Protein AF-A0A2T4YF86-F1 (afdb_monomer_lite)

Structure (mmCIF, N/CA/C/O backbone):
data_AF-A0A2T4YF86-F1
#
_entry.id   AF-A0A2T4YF86-F1
#
loop_
_atom_site.group_PDB
_atom_site.id
_atom_site.type_symbol
_atom_site.label_atom_id
_atom_site.label_alt_id
_atom_site.label_comp_id
_atom_site.label_asym_id
_atom_site.label_entity_id
_atom_site.label_seq_id
_atom_site.pdbx_PDB_ins_code
_atom_site.Cartn_x
_atom_site.Cartn_y
_at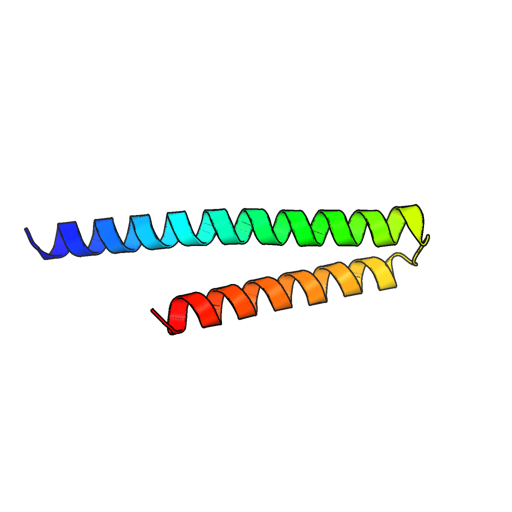om_site.Cartn_z
_atom_site.occupancy
_atom_site.B_iso_or_equiv
_atom_site.auth_seq_id
_atom_site.auth_comp_id
_atom_site.auth_asym_id
_atom_site.auth_atom_id
_atom_site.pdbx_PDB_model_num
ATOM 1 N N . MET A 1 1 ? -24.418 13.312 25.453 1.00 61.00 1 MET A N 1
ATOM 2 C CA . MET A 1 1 ? -22.935 13.357 25.480 1.00 61.00 1 MET A CA 1
ATOM 3 C C . MET A 1 1 ? -22.255 12.064 25.001 1.00 61.00 1 MET A C 1
ATOM 5 O O . MET A 1 1 ? -21.067 12.109 24.728 1.00 61.00 1 MET A O 1
ATOM 9 N N . HIS A 1 2 ? -22.967 10.940 24.823 1.00 77.06 2 HIS A N 1
ATOM 10 C CA . HIS A 1 2 ? -22.386 9.706 24.260 1.00 77.06 2 HIS A CA 1
ATOM 11 C C . HIS A 1 2 ? -22.183 9.745 22.735 1.00 77.06 2 HIS A C 1
ATOM 13 O O . HIS A 1 2 ? -21.150 9.304 22.254 1.00 77.06 2 HIS A O 1
ATOM 19 N N . VAL A 1 3 ? -23.126 10.323 21.979 1.00 82.19 3 VAL A N 1
ATOM 20 C CA . VAL A 1 3 ? -23.089 10.307 20.502 1.00 82.19 3 VAL A CA 1
ATOM 21 C C . VAL A 1 3 ? -21.914 11.114 19.941 1.00 82.19 3 VAL A C 1
ATOM 23 O O . VAL A 1 3 ? -21.169 10.615 19.112 1.00 82.19 3 VAL A O 1
ATOM 26 N N . LEU A 1 4 ? -21.687 12.328 20.455 1.00 84.31 4 LEU A N 1
ATOM 27 C CA . LEU A 1 4 ? -20.534 13.158 20.080 1.00 84.31 4 LEU A CA 1
ATOM 28 C C . LEU A 1 4 ? -19.200 12.463 20.373 1.00 84.31 4 LEU A C 1
ATOM 30 O O . LEU A 1 4 ? -18.293 12.510 19.552 1.00 84.31 4 LEU A O 1
ATOM 34 N N . ARG A 1 5 ? -19.091 11.783 21.520 1.0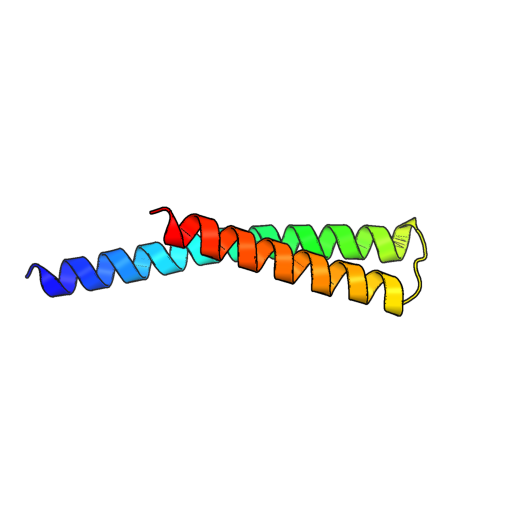0 84.88 5 ARG A N 1
ATOM 35 C CA . ARG A 1 5 ? -17.881 11.038 21.885 1.00 84.88 5 ARG A CA 1
ATOM 36 C C . ARG A 1 5 ? -17.654 9.844 20.956 1.00 84.88 5 ARG A C 1
ATOM 38 O O . ARG A 1 5 ? -16.513 9.582 20.609 1.00 84.88 5 ARG A O 1
ATOM 45 N N . LEU A 1 6 ? -18.724 9.170 20.535 1.00 86.50 6 LEU A N 1
ATOM 46 C CA . LEU A 1 6 ? -18.666 8.049 19.599 1.00 86.50 6 LEU A CA 1
ATOM 47 C C . LEU A 1 6 ? -18.211 8.504 18.205 1.00 86.50 6 LEU A C 1
ATOM 49 O O . LEU A 1 6 ? -17.274 7.936 17.665 1.00 86.50 6 LEU A O 1
ATOM 53 N N . ILE A 1 7 ? -18.787 9.592 17.682 1.00 85.00 7 ILE A N 1
ATOM 54 C CA . ILE A 1 7 ? -18.405 10.166 16.380 1.00 85.00 7 ILE A CA 1
ATOM 55 C C . ILE A 1 7 ? -16.937 10.604 16.376 1.00 85.00 7 ILE A C 1
ATOM 57 O O . ILE A 1 7 ? -16.215 10.316 15.429 1.00 85.00 7 ILE A O 1
ATOM 61 N N . VAL A 1 8 ? -16.481 11.289 17.431 1.00 86.25 8 VAL A N 1
ATOM 62 C CA . VAL A 1 8 ? -15.082 11.738 17.525 1.00 86.25 8 VAL A CA 1
ATOM 63 C C . VAL A 1 8 ? -14.129 10.545 17.606 1.00 86.25 8 VAL A C 1
ATOM 65 O O . VAL A 1 8 ? -13.081 10.575 16.973 1.00 86.25 8 VAL A O 1
ATOM 68 N N . ASN A 1 9 ? -14.486 9.491 18.342 1.00 84.25 9 ASN A N 1
ATOM 69 C CA . ASN A 1 9 ? -13.638 8.308 18.468 1.00 84.25 9 ASN A CA 1
ATOM 70 C C . ASN A 1 9 ? -13.544 7.520 17.151 1.00 84.25 9 ASN A C 1
ATOM 72 O O . ASN A 1 9 ? -12.457 7.082 16.789 1.00 84.25 9 ASN A O 1
ATOM 76 N N . GLU A 1 10 ? -14.652 7.408 16.413 1.00 84.06 10 GLU A N 1
ATOM 77 C CA . GLU A 1 10 ? -14.687 6.783 1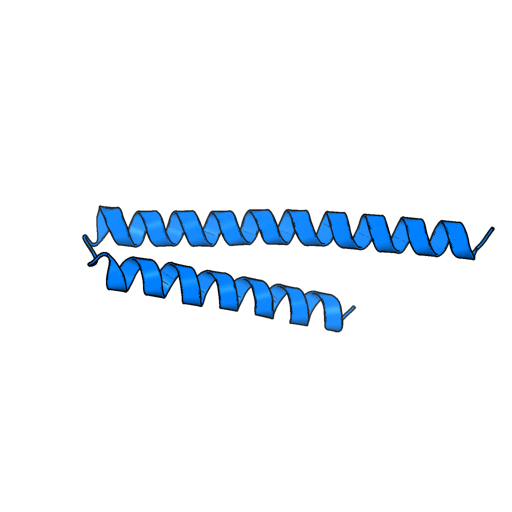5.085 1.00 84.06 10 GLU A CA 1
ATOM 78 C C . GLU A 1 10 ? -13.873 7.590 14.064 1.00 84.06 10 GLU A C 1
ATOM 80 O O . GLU A 1 10 ? -13.084 7.034 13.304 1.00 84.06 10 GLU A O 1
ATOM 85 N N . LEU A 1 11 ? -14.006 8.923 14.088 1.00 81.44 11 LEU A N 1
ATOM 86 C CA . LEU A 1 11 ? -13.269 9.817 13.196 1.00 81.44 11 LEU A CA 1
ATOM 87 C C . LEU A 1 11 ? -11.759 9.741 13.457 1.00 81.44 11 LEU A C 1
ATOM 89 O O . LEU A 1 11 ? -10.981 9.629 12.516 1.00 81.44 11 LEU A O 1
ATOM 93 N N . PHE A 1 12 ? -11.336 9.754 14.724 1.00 77.50 12 PHE A N 1
ATOM 94 C CA . PHE A 1 12 ? -9.926 9.566 15.079 1.00 77.50 12 PHE A CA 1
ATOM 95 C C . PHE A 1 12 ? -9.416 8.168 14.714 1.00 77.50 12 PHE A C 1
ATOM 97 O O . PHE A 1 12 ? -8.280 8.050 14.263 1.00 77.50 12 PHE A O 1
ATOM 104 N N . GLY A 1 13 ? -10.242 7.128 14.865 1.00 77.19 13 GLY A N 1
ATOM 105 C CA . GLY A 1 13 ? -9.909 5.773 14.421 1.00 77.19 13 GLY A CA 1
ATOM 106 C C . GLY A 1 13 ? -9.649 5.704 12.915 1.00 77.19 13 GLY A C 1
ATOM 107 O O . GLY A 1 13 ? -8.627 5.168 12.499 1.00 77.19 13 GLY A O 1
ATOM 108 N N . MET A 1 14 ? -10.511 6.337 12.115 1.00 75.56 14 MET A N 1
ATOM 109 C CA . MET A 1 14 ? -10.375 6.398 10.656 1.00 75.56 14 MET A CA 1
ATOM 110 C C . MET A 1 14 ? -9.100 7.141 10.221 1.00 75.56 14 MET A C 1
ATOM 112 O O . MET A 1 14 ? -8.374 6.653 9.363 1.00 75.56 14 MET A O 1
ATOM 116 N N . PHE A 1 15 ? -8.768 8.269 10.864 1.00 73.19 15 PHE A N 1
ATOM 117 C CA . PHE A 1 15 ? -7.520 9.001 10.594 1.00 73.19 15 PHE A CA 1
ATOM 118 C C . PHE A 1 15 ? -6.257 8.197 10.952 1.00 73.19 15 PHE A C 1
ATOM 120 O O . PHE A 1 15 ? -5.251 8.296 10.250 1.00 73.19 15 PHE A O 1
ATOM 127 N N . VAL A 1 16 ? -6.290 7.416 12.039 1.00 73.25 16 VAL A N 1
ATOM 128 C CA . VAL A 1 16 ? -5.161 6.564 12.457 1.00 73.25 16 VAL A CA 1
ATOM 129 C C . VAL A 1 16 ? -4.974 5.376 11.508 1.00 73.25 16 VAL A C 1
ATOM 131 O O . VAL A 1 16 ? -3.835 5.048 11.174 1.00 73.25 16 VAL A O 1
ATOM 134 N N . ASP A 1 17 ? -6.060 4.757 11.033 1.00 75.94 17 ASP A N 1
ATOM 135 C CA . ASP A 1 17 ? -5.967 3.703 10.011 1.00 75.94 17 ASP A CA 1
ATOM 136 C C . ASP A 1 17 ? -5.465 4.264 8.662 1.00 75.94 17 ASP A C 1
ATOM 138 O O . ASP A 1 17 ? -4.648 3.620 7.996 1.00 75.94 17 ASP A O 1
ATOM 142 N N . ASP A 1 18 ? -5.853 5.491 8.289 1.00 79.19 18 ASP A N 1
ATOM 143 C CA . ASP A 1 18 ? -5.384 6.152 7.061 1.00 79.19 18 ASP A CA 1
ATOM 144 C C . ASP A 1 18 ? -3.876 6.479 7.079 1.00 79.19 18 ASP A C 1
ATOM 146 O O . ASP A 1 18 ? -3.221 6.410 6.035 1.00 79.19 18 ASP A O 1
ATOM 150 N N . GLU A 1 19 ? -3.275 6.780 8.238 1.00 80.94 19 GLU A N 1
ATOM 151 C CA . GLU A 1 19 ? -1.815 6.964 8.358 1.00 80.94 19 GLU A CA 1
ATOM 152 C C . GLU A 1 19 ? -1.057 5.671 8.015 1.00 80.94 19 GLU A C 1
ATOM 154 O O . GLU A 1 19 ? -0.074 5.679 7.264 1.00 80.94 19 GLU A O 1
ATOM 159 N N . PHE A 1 20 ? -1.535 4.535 8.526 1.00 79.94 20 PHE A N 1
ATOM 160 C CA . PHE A 1 20 ? -0.934 3.230 8.255 1.00 79.94 20 PHE A CA 1
ATOM 161 C C . PHE A 1 20 ? -1.110 2.829 6.783 1.00 79.94 20 PHE A C 1
ATOM 163 O O . PHE A 1 20 ? -0.210 2.245 6.159 1.00 79.94 20 PHE A O 1
ATOM 170 N N . LEU A 1 21 ? -2.252 3.199 6.199 1.00 82.38 21 LEU A N 1
ATOM 171 C CA . LEU A 1 21 ? -2.539 3.052 4.775 1.00 82.38 21 LEU A CA 1
ATOM 172 C C . LEU A 1 21 ? -1.581 3.903 3.923 1.00 82.38 21 LEU A C 1
ATOM 174 O O . LEU A 1 21 ? -1.014 3.418 2.943 1.00 82.38 21 LEU A O 1
ATOM 178 N N . ALA A 1 22 ? -1.303 5.140 4.335 1.00 85.12 22 ALA A N 1
ATOM 179 C CA . ALA A 1 22 ? -0.328 5.999 3.669 1.00 85.12 22 ALA A CA 1
ATOM 180 C C . ALA A 1 22 ? 1.095 5.410 3.724 1.00 85.12 22 ALA A C 1
ATOM 182 O O . ALA A 1 22 ? 1.785 5.373 2.701 1.00 85.12 22 ALA A O 1
ATOM 183 N N . LEU A 1 23 ? 1.527 4.886 4.878 1.00 87.50 23 LEU A N 1
ATOM 184 C CA . LEU A 1 23 ? 2.834 4.227 5.018 1.00 87.50 23 LEU A CA 1
ATOM 185 C C . LEU A 1 23 ? 2.971 2.991 4.121 1.00 87.50 23 LEU A C 1
ATOM 187 O O . LEU A 1 23 ? 4.012 2.781 3.492 1.00 87.50 23 LEU A O 1
ATOM 191 N N . SER A 1 24 ? 1.921 2.180 4.031 1.00 87.25 24 SER A N 1
ATOM 192 C CA . SER A 1 24 ? 1.921 0.981 3.189 1.00 87.25 24 SER A CA 1
ATOM 193 C C . SER A 1 24 ? 1.939 1.324 1.695 1.00 87.25 24 SER A C 1
ATOM 195 O O . SER A 1 24 ? 2.700 0.705 0.945 1.00 87.25 24 SER A O 1
ATOM 197 N N . VAL A 1 25 ? 1.223 2.367 1.261 1.00 88.50 25 VAL A N 1
ATOM 198 C CA . VAL A 1 25 ? 1.319 2.885 -0.116 1.00 88.50 25 VAL A CA 1
ATOM 199 C C . VAL A 1 25 ? 2.723 3.415 -0.420 1.00 88.50 25 VAL A C 1
ATOM 201 O O . VAL A 1 25 ? 3.261 3.110 -1.485 1.00 88.50 25 VAL A O 1
ATOM 204 N N . ILE A 1 26 ? 3.368 4.137 0.504 1.00 91.12 26 ILE A N 1
ATOM 205 C CA . ILE A 1 26 ? 4.768 4.567 0.330 1.00 91.12 26 ILE A CA 1
ATOM 206 C C . ILE A 1 26 ? 5.682 3.354 0.109 1.00 91.12 26 ILE A C 1
ATOM 208 O O . ILE A 1 26 ? 6.516 3.373 -0.797 1.00 91.12 26 ILE A O 1
ATOM 212 N N . GLY A 1 27 ? 5.494 2.276 0.875 1.00 90.75 27 GLY A N 1
ATOM 213 C CA . GLY A 1 27 ? 6.218 1.018 0.676 1.00 90.75 27 GLY A CA 1
ATOM 214 C C . GLY A 1 27 ? 6.033 0.434 -0.730 1.00 90.75 27 GLY A C 1
ATOM 215 O O . GLY A 1 27 ? 7.013 0.050 -1.371 1.00 90.75 27 GLY A O 1
ATOM 216 N N . VAL A 1 28 ? 4.800 0.431 -1.250 1.00 91.25 28 VAL A N 1
ATOM 217 C CA . VAL A 1 28 ? 4.497 -0.015 -2.623 1.00 91.25 28 VAL A CA 1
ATOM 218 C C . VAL A 1 28 ? 5.186 0.867 -3.663 1.00 91.25 28 VAL A C 1
AT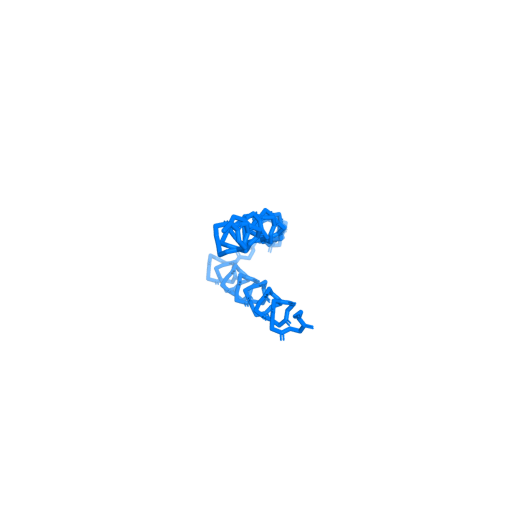OM 220 O O . VAL A 1 28 ? 5.768 0.350 -4.618 1.00 91.25 28 VAL A O 1
ATOM 223 N N . VAL A 1 29 ? 5.172 2.188 -3.477 1.00 91.75 29 VAL A N 1
ATOM 224 C CA . VAL A 1 29 ? 5.834 3.132 -4.390 1.00 91.75 29 VAL A CA 1
ATOM 225 C C . VAL A 1 29 ? 7.347 2.915 -4.393 1.00 91.75 29 VAL A C 1
ATOM 227 O O . VAL A 1 29 ? 7.951 2.886 -5.465 1.00 91.75 29 VAL A O 1
ATOM 230 N N . ILE A 1 30 ? 7.962 2.699 -3.227 1.00 92.25 30 ILE A N 1
ATOM 231 C CA . ILE A 1 30 ? 9.393 2.378 -3.122 1.00 92.25 30 ILE A CA 1
ATOM 232 C C . ILE A 1 30 ? 9.697 1.059 -3.840 1.00 92.25 30 ILE A C 1
ATOM 234 O O . ILE A 1 30 ? 10.640 0.998 -4.629 1.00 92.25 30 ILE A O 1
ATOM 238 N N . ALA A 1 31 ? 8.887 0.019 -3.629 1.00 88.75 31 ALA A N 1
ATOM 239 C CA . ALA A 1 31 ? 9.054 -1.260 -4.317 1.00 88.75 31 ALA A CA 1
ATOM 240 C C . ALA A 1 31 ? 8.956 -1.097 -5.842 1.00 88.75 31 ALA A C 1
ATOM 242 O O . ALA A 1 31 ? 9.805 -1.601 -6.578 1.00 88.75 31 ALA A O 1
ATOM 243 N N . ALA A 1 32 ? 7.980 -0.331 -6.327 1.00 88.88 32 ALA A N 1
ATOM 244 C CA . ALA A 1 32 ? 7.835 -0.042 -7.747 1.00 88.88 32 ALA A CA 1
ATOM 245 C C . ALA A 1 32 ? 9.003 0.781 -8.309 1.00 88.88 32 ALA A C 1
ATOM 247 O O . ALA A 1 32 ? 9.464 0.507 -9.417 1.00 88.88 32 ALA A O 1
ATOM 248 N N . ALA A 1 33 ? 9.522 1.744 -7.544 1.00 88.88 33 ALA A N 1
ATOM 249 C CA . ALA A 1 33 ? 10.700 2.518 -7.919 1.00 88.88 33 ALA A CA 1
ATOM 250 C C . ALA A 1 33 ? 11.946 1.626 -8.028 1.00 88.88 33 ALA A C 1
ATOM 252 O O . ALA A 1 33 ? 12.714 1.764 -8.979 1.00 88.88 33 ALA A O 1
ATOM 253 N N . ILE A 1 34 ? 12.121 0.662 -7.118 1.00 89.75 34 ILE A N 1
ATOM 254 C CA . ILE A 1 34 ? 13.200 -0.336 -7.191 1.00 89.75 34 ILE A CA 1
ATOM 255 C C . ILE A 1 34 ? 13.031 -1.213 -8.438 1.00 89.75 34 ILE A C 1
ATOM 257 O O . ILE A 1 34 ? 13.988 -1.409 -9.182 1.00 89.75 34 ILE A O 1
ATOM 261 N N . VAL A 1 35 ? 11.817 -1.694 -8.719 1.00 86.88 35 VAL A N 1
ATOM 262 C CA . VAL A 1 35 ? 11.529 -2.482 -9.932 1.00 86.88 35 VAL A CA 1
ATOM 263 C C . VAL A 1 35 ? 11.824 -1.682 -11.206 1.00 86.88 35 VAL A C 1
ATOM 265 O O . VAL A 1 35 ? 12.407 -2.212 -12.151 1.00 86.88 35 VAL A O 1
ATOM 268 N N . ALA A 1 36 ? 11.487 -0.394 -11.225 1.00 86.94 36 ALA A N 1
ATOM 269 C CA . ALA A 1 36 ? 11.751 0.480 -12.363 1.00 86.94 36 ALA A CA 1
ATOM 270 C C . ALA A 1 36 ? 13.248 0.739 -12.579 1.00 86.94 36 ALA A C 1
ATOM 272 O O . ALA A 1 36 ? 13.726 0.698 -13.710 1.00 86.94 36 ALA A O 1
ATOM 273 N N . THR A 1 37 ? 13.985 1.005 -11.500 1.00 88.06 37 THR A N 1
ATOM 274 C CA . THR A 1 37 ? 15.377 1.479 -11.563 1.00 88.06 37 THR A CA 1
ATOM 275 C C . THR A 1 37 ? 16.402 0.350 -11.586 1.00 88.06 37 THR A C 1
ATOM 277 O O . THR A 1 37 ? 17.371 0.426 -12.334 1.00 88.06 37 THR A O 1
ATOM 280 N N . VAL A 1 38 ? 16.200 -0.711 -10.803 1.00 87.06 38 VAL A N 1
ATOM 281 C CA . VAL A 1 38 ? 17.154 -1.826 -10.689 1.00 87.06 38 VAL A CA 1
ATOM 282 C C . VAL A 1 38 ? 16.925 -2.844 -11.799 1.00 87.06 38 VAL A C 1
ATOM 284 O O . VAL A 1 38 ? 17.867 -3.274 -12.462 1.00 87.06 38 VAL A O 1
ATOM 287 N N . PHE A 1 39 ? 15.665 -3.207 -12.041 1.00 81.88 39 PHE A N 1
ATOM 288 C CA . PHE A 1 39 ? 15.318 -4.246 -13.011 1.00 81.88 39 PHE A CA 1
ATOM 289 C C . PHE A 1 39 ? 15.068 -3.700 -14.422 1.00 81.88 39 PHE A C 1
ATOM 291 O O . PHE A 1 39 ? 14.801 -4.490 -15.324 1.00 81.88 39 PHE A O 1
ATOM 298 N N . HIS A 1 40 ? 15.165 -2.375 -14.625 1.00 82.56 40 HIS A N 1
ATOM 299 C CA . HIS A 1 40 ? 14.887 -1.697 -15.901 1.00 82.56 40 HIS A CA 1
ATOM 300 C C . HIS A 1 40 ? 13.575 -2.173 -16.547 1.00 82.56 40 HIS A C 1
ATOM 302 O O . HIS A 1 40 ? 13.467 -2.312 -17.768 1.00 82.56 40 HIS A O 1
ATOM 308 N N . ALA A 1 41 ? 12.580 -2.484 -15.713 1.00 78.44 41 ALA A N 1
ATOM 309 C CA . ALA A 1 41 ? 11.304 -2.992 -16.178 1.00 78.44 41 ALA A CA 1
ATOM 310 C C . ALA A 1 41 ? 10.620 -1.950 -17.074 1.00 78.44 41 ALA A C 1
ATOM 312 O O . ALA A 1 41 ? 10.726 -0.742 -16.850 1.00 78.44 41 ALA A O 1
ATOM 313 N N . SER A 1 42 ? 9.902 -2.420 -18.100 1.00 84.50 42 SER A N 1
ATOM 314 C CA . SER A 1 42 ? 9.162 -1.521 -18.986 1.00 84.50 42 SER A CA 1
ATOM 315 C C . SER A 1 42 ? 8.146 -0.699 -18.189 1.00 84.50 42 SER A C 1
ATOM 317 O O . SER A 1 42 ? 7.626 -1.156 -17.169 1.00 84.50 42 SER A O 1
ATOM 319 N N . SER A 1 43 ? 7.815 0.494 -18.692 1.00 84.69 43 SER A N 1
ATOM 320 C CA . SER A 1 43 ? 6.849 1.404 -18.053 1.00 84.69 43 SER A CA 1
ATOM 321 C C . SER A 1 43 ? 5.492 0.733 -17.766 1.00 84.69 43 SER A C 1
ATOM 323 O O . SER A 1 43 ? 4.803 1.054 -16.802 1.00 84.69 43 SER A O 1
ATOM 325 N N . VAL A 1 44 ? 5.121 -0.260 -18.583 1.00 89.50 44 VAL A N 1
ATOM 326 C CA . VAL A 1 44 ? 3.903 -1.058 -18.386 1.00 89.50 44 VAL A CA 1
ATOM 327 C C . VAL A 1 44 ? 4.054 -2.020 -17.206 1.00 89.50 44 VAL A C 1
ATOM 329 O O . VAL A 1 44 ? 3.132 -2.146 -16.405 1.00 89.50 44 VAL A O 1
ATOM 332 N N . GLY A 1 45 ? 5.208 -2.678 -17.068 1.00 86.75 45 GLY A N 1
ATOM 333 C CA . GLY A 1 45 ? 5.475 -3.614 -15.973 1.00 86.75 45 GLY A CA 1
ATOM 334 C C . GLY A 1 45 ? 5.521 -2.927 -14.608 1.00 86.75 45 GLY A C 1
ATOM 335 O O . GLY A 1 45 ? 4.922 -3.413 -13.652 1.00 86.75 45 GLY A O 1
ATOM 336 N N . THR A 1 46 ? 6.163 -1.763 -14.522 1.00 87.31 46 THR A N 1
ATOM 337 C CA . THR A 1 46 ? 6.215 -0.958 -13.288 1.00 87.31 46 THR A CA 1
ATOM 338 C C . THR A 1 46 ? 4.846 -0.401 -12.912 1.00 87.31 46 THR A C 1
ATOM 340 O O . THR A 1 46 ? 4.465 -0.449 -11.742 1.00 87.31 46 THR A O 1
ATOM 343 N N . GLY A 1 47 ? 4.066 0.049 -13.901 1.00 86.88 47 GLY A N 1
ATOM 344 C CA . GLY A 1 47 ? 2.675 0.453 -13.702 1.00 86.88 47 GLY A CA 1
ATOM 345 C C . GLY A 1 47 ? 1.802 -0.685 -13.166 1.00 86.88 47 GLY A C 1
ATOM 346 O O . GLY A 1 47 ? 1.024 -0.477 -12.239 1.00 86.88 47 GLY A O 1
ATOM 347 N N . LEU A 1 48 ? 1.978 -1.905 -13.681 1.00 91.69 48 LEU A N 1
ATOM 348 C CA . LEU A 1 48 ? 1.265 -3.093 -13.200 1.00 91.69 48 LEU A CA 1
ATOM 349 C C . LEU A 1 48 ? 1.588 -3.402 -11.734 1.00 91.69 48 LEU A C 1
ATOM 351 O O . LEU A 1 48 ? 0.676 -3.658 -10.950 1.00 91.69 48 LEU A O 1
ATOM 355 N N . VAL A 1 49 ? 2.864 -3.321 -11.350 1.00 89.06 49 VAL A N 1
ATOM 356 C CA . VAL A 1 49 ? 3.298 -3.512 -9.956 1.00 89.06 49 VAL A CA 1
ATOM 357 C C . VAL A 1 49 ? 2.683 -2.459 -9.032 1.00 89.06 49 VAL A C 1
ATOM 359 O O . VAL A 1 49 ? 2.201 -2.816 -7.959 1.00 89.06 49 VAL A O 1
ATOM 362 N N . LEU A 1 50 ? 2.634 -1.189 -9.451 1.00 89.38 50 LEU A N 1
ATOM 363 C CA . LEU A 1 50 ? 1.971 -0.122 -8.691 1.00 89.38 50 LEU A CA 1
ATOM 364 C C . LEU A 1 50 ? 0.482 -0.396 -8.502 1.00 89.38 50 LEU A C 1
ATOM 366 O O . LEU A 1 50 ? -0.012 -0.340 -7.381 1.00 89.38 50 LEU A O 1
ATOM 370 N N . VAL A 1 51 ? -0.233 -0.709 -9.584 1.00 92.38 51 VAL A N 1
ATOM 371 C CA . VAL A 1 51 ? -1.682 -0.940 -9.533 1.00 92.38 51 VAL A CA 1
ATOM 372 C C . VAL A 1 51 ? -2.000 -2.135 -8.639 1.00 92.38 51 VAL A C 1
ATOM 374 O O . VAL A 1 51 ? -2.824 -2.022 -7.733 1.00 92.38 51 VAL A O 1
ATOM 377 N N . VAL A 1 52 ? -1.319 -3.263 -8.848 1.00 93.56 52 VAL A N 1
ATOM 378 C CA . VAL A 1 52 ? -1.547 -4.481 -8.059 1.00 93.56 52 VAL A CA 1
ATOM 379 C C . VAL A 1 52 ? -1.146 -4.268 -6.600 1.00 93.56 52 VAL A C 1
ATOM 381 O O . VAL A 1 52 ? -1.891 -4.666 -5.706 1.00 93.56 52 VAL A O 1
ATOM 384 N N . GLY A 1 53 ? -0.018 -3.602 -6.345 1.00 90.88 53 GLY A N 1
ATOM 385 C CA . GLY A 1 53 ? 0.435 -3.285 -4.993 1.00 90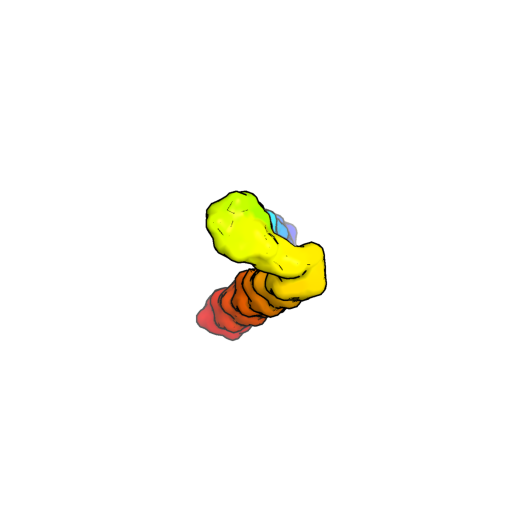.88 53 GLY A CA 1
ATOM 386 C C . GLY A 1 53 ? -0.547 -2.382 -4.245 1.00 90.88 53 GLY A C 1
ATOM 387 O O . GLY A 1 53 ? -0.917 -2.692 -3.115 1.00 90.88 53 GLY A O 1
ATOM 388 N N . CYS A 1 54 ? -1.040 -1.319 -4.885 1.00 90.56 54 CYS A N 1
ATOM 389 C CA . CYS A 1 54 ? -2.024 -0.416 -4.286 1.00 90.56 54 CYS A CA 1
ATOM 390 C C . CYS A 1 54 ? -3.363 -1.116 -4.018 1.00 90.56 54 CYS A C 1
ATOM 392 O O . CYS A 1 54 ? -3.934 -0.935 -2.946 1.00 90.56 54 CYS A O 1
ATOM 394 N N . ILE A 1 55 ? -3.850 -1.948 -4.948 1.00 92.19 55 ILE A N 1
ATOM 395 C CA . ILE A 1 55 ? -5.072 -2.745 -4.736 1.00 92.19 55 ILE A CA 1
ATOM 396 C C . ILE A 1 55 ? -4.880 -3.722 -3.570 1.00 92.19 55 ILE A C 1
ATOM 398 O O . ILE A 1 55 ? -5.777 -3.870 -2.744 1.00 92.19 55 ILE A O 1
ATOM 402 N N . GLY A 1 56 ? -3.714 -4.365 -3.471 1.00 90.88 56 GLY A N 1
ATOM 403 C CA . GLY A 1 56 ? -3.389 -5.268 -2.367 1.00 90.88 56 GLY A CA 1
ATOM 404 C C . GLY A 1 56 ? -3.407 -4.568 -1.007 1.00 90.88 56 GLY A C 1
ATOM 405 O O . GLY A 1 56 ? -4.028 -5.073 -0.072 1.00 90.88 56 GLY A O 1
ATOM 406 N N . VAL A 1 57 ? -2.789 -3.385 -0.909 1.00 88.69 57 VAL A N 1
ATOM 407 C CA . VAL A 1 57 ? -2.824 -2.557 0.309 1.00 88.69 57 VAL A CA 1
ATOM 408 C C . VAL A 1 57 ? -4.257 -2.161 0.655 1.00 88.69 57 VAL A C 1
ATOM 410 O O . VAL A 1 57 ? -4.678 -2.360 1.791 1.00 88.69 57 VAL A O 1
ATOM 413 N N . LEU A 1 58 ? -5.038 -1.704 -0.328 1.00 86.62 58 LEU A N 1
ATOM 414 C CA . LEU A 1 58 ? -6.438 -1.331 -0.124 1.00 86.62 58 LEU A CA 1
ATOM 415 C C . LEU A 1 58 ? -7.266 -2.502 0.429 1.00 86.62 58 LEU A C 1
ATOM 417 O O . LEU A 1 58 ? -7.999 -2.342 1.401 1.00 86.62 58 LEU A O 1
ATOM 421 N N . MET A 1 59 ? -7.120 -3.694 -0.157 1.00 88.19 59 MET A N 1
ATOM 422 C CA . MET A 1 59 ? -7.821 -4.896 0.302 1.00 88.19 59 MET A CA 1
ATOM 423 C C . MET A 1 59 ? -7.384 -5.298 1.712 1.00 88.19 59 MET A C 1
ATOM 425 O O . MET A 1 59 ? -8.231 -5.647 2.531 1.00 88.19 59 MET A O 1
ATOM 429 N N . SER A 1 60 ? -6.087 -5.210 2.022 1.00 84.94 60 SER A N 1
ATOM 430 C CA . SER A 1 60 ? -5.575 -5.461 3.373 1.00 84.94 60 SER A CA 1
ATOM 431 C C . SER A 1 60 ? -6.196 -4.508 4.393 1.00 84.94 60 SER A C 1
ATOM 433 O O . SER A 1 60 ? -6.602 -4.947 5.468 1.00 84.94 60 SER A O 1
ATOM 435 N N . SER A 1 61 ? -6.309 -3.223 4.059 1.00 82.94 61 SER A N 1
ATOM 436 C CA . SER A 1 61 ? -6.915 -2.222 4.937 1.00 82.94 61 SER A CA 1
ATOM 437 C C . SER A 1 61 ? -8.415 -2.441 5.124 1.00 82.94 61 SER A C 1
ATOM 439 O O . SER A 1 61 ? -8.898 -2.369 6.250 1.00 82.94 61 SER A O 1
ATOM 441 N N . VAL A 1 62 ? -9.148 -2.800 4.065 1.00 83.56 62 VAL A N 1
ATOM 442 C CA . VAL A 1 62 ? -10.576 -3.153 4.169 1.00 83.56 62 VAL A CA 1
ATOM 443 C C . VAL A 1 62 ? -10.777 -4.387 5.048 1.00 83.56 62 VAL A C 1
ATOM 445 O O . VAL A 1 62 ? -11.660 -4.388 5.900 1.00 83.56 62 VAL A O 1
ATOM 448 N N . VAL A 1 63 ? -9.958 -5.430 4.883 1.00 83.75 63 VAL A N 1
ATOM 449 C CA . VAL A 1 63 ? -10.041 -6.650 5.706 1.00 83.75 63 VAL A CA 1
ATOM 450 C C . VAL A 1 63 ? -9.697 -6.356 7.167 1.00 83.75 63 VAL A C 1
ATOM 452 O O . VAL A 1 63 ? -10.367 -6.860 8.066 1.00 83.75 63 VAL A O 1
ATOM 455 N N . GLN A 1 64 ? -8.683 -5.525 7.416 1.00 78.25 64 GLN A N 1
ATOM 456 C CA . GLN A 1 64 ? -8.291 -5.134 8.769 1.00 78.25 64 GLN A CA 1
ATOM 457 C C . GLN A 1 64 ? -9.355 -4.262 9.454 1.00 78.25 64 GLN A C 1
ATOM 459 O O . GLN A 1 64 ? -9.619 -4.464 10.637 1.00 78.25 64 GLN A O 1
ATOM 464 N N . GLY A 1 65 ? -9.995 -3.353 8.713 1.00 73.25 65 GLY A N 1
ATOM 465 C CA . GLY A 1 65 ? -11.098 -2.527 9.205 1.00 73.25 65 GLY A CA 1
ATOM 466 C C . GLY A 1 65 ? -12.408 -3.299 9.395 1.00 73.25 65 GLY A C 1
ATOM 467 O O . GLY A 1 65 ? -13.136 -3.024 10.337 1.00 73.25 65 GLY A O 1
ATOM 468 N N . ALA A 1 66 ? -12.698 -4.299 8.556 1.00 74.62 66 ALA A N 1
ATOM 469 C CA . ALA A 1 66 ? -13.898 -5.137 8.673 1.00 74.62 66 ALA A CA 1
ATOM 470 C C . ALA A 1 66 ? -13.797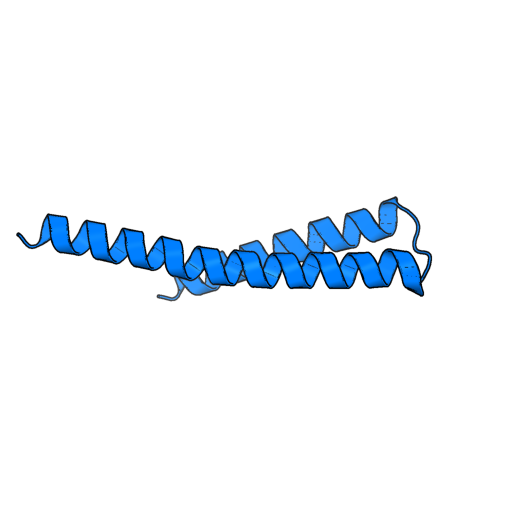 -6.222 9.762 1.00 74.62 66 ALA A C 1
ATOM 472 O O . ALA A 1 66 ? -14.813 -6.787 10.162 1.00 74.62 66 ALA A O 1
ATOM 473 N N . GLY A 1 67 ? -12.578 -6.561 10.196 1.00 62.28 67 GLY A N 1
ATOM 474 C CA . GLY A 1 67 ? -12.325 -7.516 11.279 1.00 62.28 67 GLY A CA 1
ATOM 475 C C . GLY A 1 67 ? -12.312 -6.901 12.684 1.00 62.28 67 GLY A C 1
ATOM 476 O O . GLY A 1 67 ? -12.154 -7.647 13.652 1.00 62.28 67 GLY A O 1
ATOM 477 N N . ARG A 1 68 ? -12.434 -5.573 12.793 1.00 50.66 68 ARG A N 1
ATOM 478 C CA . ARG A 1 68 ? -12.576 -4.819 14.047 1.00 50.66 68 ARG A CA 1
ATOM 479 C C . ARG A 1 68 ? -14.045 -4.511 14.319 1.00 50.66 68 ARG A C 1
ATOM 481 O O . ARG A 1 68 ? -14.394 -4.483 15.520 1.00 50.66 68 ARG A O 1
#

pLDDT: mean 83.88, std 7.69, range [50.66, 93.56]

Secondary structure (DSSP, 8-state):
-HHHHHHHHHHHHHHHHHHHHHHHHHHHHHHHHHHHHTS---HHHHHHHHHHHHHHHHHHHHHHHHT-

Sequence (68 aa):
MHVLRLIVNELFGMFVDDEFLALSVIGVVIAAAIVATVFHASSVGTGLVLVVGCIGVLMSSVVQGAGR

Radius of gyration: 16.61 Å; chains: 1; bounding box: 40×21×44 Å

Foldseek 3Di:
DVVVVVVVVVVVVVVVLVVVLVVQLVVQVVVLVCCCPVVVDPPVVSVVSSVVSNVVSVVVSVVVVVVD